Protein AF-A0A964FG94-F1 (afdb_monomer_lite)

Radius of gyration: 30.51 Å; chains: 1; bounding box: 70×41×98 Å

Secondary structure (DSSP, 8-state):
--HHHHHHHHHHHHHHSS----HHHHHHHHHHHHHHHHHHHHHHHHHHHHHHHHHHHHHHHHHHHHS--TTS-HHHHHHHHHHHHHHHHHHHHHHHHHHHHHHHHHS--HHHHHHHHHHHHHHHHHHHHHHHHHHHHHHHHHHHHHHHT--

Structure (mmCIF, N/CA/C/O backbone):
data_AF-A0A964FG94-F1
#
_entry.id   AF-A0A964FG94-F1
#
loop_
_atom_site.group_PDB
_atom_site.id
_atom_site.type_symbol
_atom_site.label_atom_id
_atom_site.l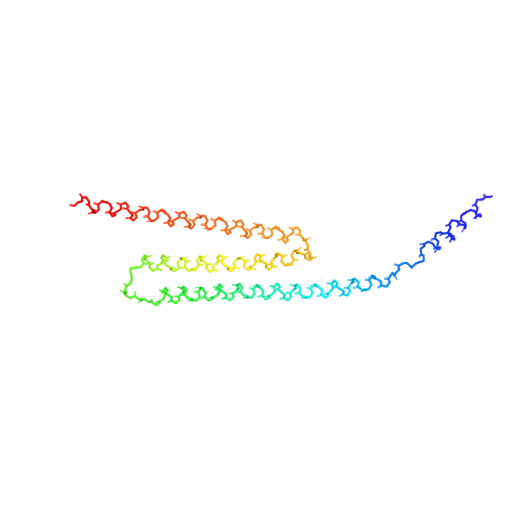abel_alt_id
_atom_site.label_comp_id
_atom_site.label_asym_id
_atom_site.label_entity_id
_atom_site.label_seq_id
_atom_site.pdbx_PDB_ins_code
_atom_site.Cartn_x
_atom_site.Cartn_y
_atom_site.Cartn_z
_atom_site.occupancy
_atom_site.B_iso_or_equiv
_atom_site.auth_seq_id
_atom_site.auth_comp_id
_atom_site.auth_asym_id
_atom_site.auth_atom_id
_atom_site.pdbx_PDB_model_num
ATOM 1 N N . MET A 1 1 ? 46.230 31.552 -51.434 1.00 54.12 1 MET A N 1
ATOM 2 C CA . MET A 1 1 ? 46.510 30.160 -51.015 1.00 54.12 1 MET A CA 1
ATOM 3 C C . MET A 1 1 ? 45.763 29.803 -49.715 1.00 54.12 1 MET A C 1
ATOM 5 O O . MET A 1 1 ? 46.375 29.336 -48.773 1.00 54.12 1 MET A O 1
ATOM 9 N N . SER A 1 2 ? 44.451 30.068 -49.622 1.00 55.19 2 SER A N 1
ATOM 10 C CA . SER A 1 2 ? 43.647 29.816 -48.398 1.00 55.19 2 SER A CA 1
ATOM 11 C C . SER A 1 2 ? 42.337 29.075 -48.721 1.00 55.19 2 SER A C 1
ATOM 13 O O . SER A 1 2 ? 41.906 28.191 -47.988 1.00 55.19 2 SER A O 1
ATOM 15 N N . TYR A 1 3 ? 41.775 29.315 -49.911 1.00 58.53 3 TYR A N 1
ATOM 16 C CA . TYR A 1 3 ? 40.533 28.682 -50.369 1.00 58.53 3 TYR A CA 1
ATOM 17 C C . TYR A 1 3 ? 40.638 27.165 -50.633 1.00 58.53 3 TYR A C 1
ATOM 19 O O . TYR A 1 3 ? 39.680 26.440 -50.386 1.00 58.53 3 TYR A O 1
ATOM 27 N N . LEU A 1 4 ? 41.808 26.662 -51.051 1.00 60.94 4 LEU A N 1
ATOM 28 C CA . LEU A 1 4 ? 42.037 25.227 -51.303 1.00 60.94 4 LEU A CA 1
ATOM 29 C C . LEU A 1 4 ? 42.010 24.376 -50.019 1.00 60.94 4 LEU A C 1
ATOM 31 O O . LEU A 1 4 ? 41.502 23.259 -50.033 1.00 60.94 4 LEU A O 1
ATOM 35 N N . LEU A 1 5 ? 42.498 24.912 -48.894 1.00 56.19 5 LEU A N 1
ATOM 36 C CA . LEU A 1 5 ? 42.506 24.202 -47.608 1.00 56.19 5 LEU A CA 1
ATOM 37 C C . LEU A 1 5 ? 41.119 24.177 -46.944 1.00 56.19 5 LEU A C 1
ATOM 39 O O . LEU A 1 5 ? 40.799 23.228 -46.231 1.00 56.19 5 LEU A O 1
ATOM 43 N N . SER A 1 6 ? 40.281 25.189 -47.202 1.00 59.00 6 SER A N 1
ATOM 44 C CA . SER A 1 6 ? 38.895 25.228 -46.716 1.00 59.00 6 SER A CA 1
ATOM 45 C C . SER A 1 6 ? 38.033 24.148 -47.380 1.00 59.00 6 SER A C 1
ATOM 47 O O . SER A 1 6 ? 37.322 23.417 -46.695 1.00 59.00 6 SER A O 1
ATOM 49 N N . GLY A 1 7 ? 38.177 23.962 -48.699 1.00 57.19 7 GLY A N 1
ATOM 50 C CA . GLY A 1 7 ? 37.465 22.912 -49.436 1.00 57.19 7 GLY A CA 1
ATOM 51 C C . GLY A 1 7 ? 37.806 21.498 -48.956 1.00 57.19 7 GLY A C 1
ATOM 52 O O . GLY A 1 7 ? 36.911 20.672 -48.820 1.00 57.19 7 GLY A O 1
ATOM 53 N N . ILE A 1 8 ? 39.074 21.236 -48.613 1.00 63.38 8 ILE A N 1
ATOM 54 C CA . ILE A 1 8 ? 39.508 19.941 -48.061 1.00 63.38 8 ILE A CA 1
ATOM 55 C C . ILE A 1 8 ? 38.929 19.715 -46.657 1.00 63.38 8 ILE A C 1
ATOM 57 O O . ILE A 1 8 ? 38.465 18.618 -46.368 1.00 63.38 8 ILE A O 1
ATOM 61 N N . LYS A 1 9 ? 38.882 20.739 -45.793 1.00 59.47 9 LYS A N 1
ATOM 62 C CA . LYS A 1 9 ? 38.230 20.624 -44.475 1.00 59.47 9 LYS A CA 1
ATOM 63 C C . LYS A 1 9 ? 36.734 20.341 -44.588 1.00 59.47 9 LYS A C 1
ATOM 65 O O . LYS A 1 9 ? 36.231 19.536 -43.818 1.00 59.47 9 LYS A O 1
ATOM 70 N N . ILE A 1 10 ? 36.048 20.963 -45.546 1.00 64.31 10 ILE A N 1
ATOM 71 C CA . ILE A 1 10 ? 34.615 20.740 -45.784 1.00 64.31 10 ILE A CA 1
ATOM 72 C C . ILE A 1 10 ? 34.379 19.352 -46.392 1.00 64.31 10 ILE A C 1
ATOM 74 O O . ILE A 1 10 ? 33.471 18.658 -45.956 1.00 64.31 10 ILE A O 1
ATOM 78 N N . ALA A 1 11 ? 35.222 18.898 -47.324 1.00 61.41 11 ALA A N 1
ATOM 79 C CA . ALA A 1 11 ? 35.135 17.552 -47.892 1.00 61.41 11 ALA A CA 1
ATOM 80 C C . ALA A 1 11 ? 35.429 16.455 -46.850 1.00 61.41 11 ALA A C 1
ATOM 82 O O . ALA A 1 11 ? 34.737 15.445 -46.823 1.00 61.41 11 ALA A O 1
ATOM 83 N N . ILE A 1 12 ? 36.396 16.672 -45.949 1.00 60.91 12 ILE A N 1
ATOM 84 C CA . ILE A 1 12 ? 36.694 15.750 -44.840 1.00 60.91 12 ILE A CA 1
ATOM 85 C C . ILE A 1 12 ? 35.573 15.779 -43.788 1.00 60.91 12 ILE A C 1
ATOM 87 O O . ILE A 1 12 ? 35.154 14.721 -43.321 1.00 60.91 12 ILE A O 1
ATOM 91 N N . ALA A 1 13 ? 35.043 16.961 -43.452 1.00 59.75 13 ALA A N 1
ATOM 92 C CA . ALA A 1 13 ? 33.921 17.103 -42.522 1.00 59.75 13 ALA A CA 1
ATOM 93 C C . ALA A 1 13 ? 32.628 16.480 -43.078 1.00 59.75 13 ALA A C 1
ATOM 95 O O . ALA A 1 13 ? 31.929 15.792 -42.346 1.00 59.75 13 ALA A O 1
ATOM 96 N N . THR A 1 14 ? 32.353 16.610 -44.382 1.00 56.72 14 THR A N 1
ATOM 97 C CA . THR A 1 14 ? 31.154 16.027 -45.009 1.00 56.72 14 THR A CA 1
ATOM 98 C C . THR A 1 14 ? 31.243 14.500 -45.134 1.00 56.72 14 THR A C 1
ATOM 100 O O . THR A 1 14 ? 30.237 13.815 -44.971 1.00 56.72 14 THR A O 1
ATOM 103 N N . SER A 1 15 ? 32.448 13.936 -45.301 1.00 52.69 15 SER A N 1
ATOM 104 C CA . SER A 1 15 ? 32.666 12.482 -45.205 1.00 52.69 15 SER A CA 1
ATOM 105 C C . SER A 1 15 ? 32.648 11.942 -43.767 1.00 52.69 15 SER A C 1
ATOM 107 O O . SER A 1 15 ? 32.497 10.738 -43.580 1.00 52.69 15 SER A O 1
ATOM 109 N N . ALA A 1 16 ? 32.781 12.809 -42.755 1.00 54.25 16 ALA A N 1
ATOM 110 C CA . ALA A 1 16 ? 32.661 12.442 -41.340 1.00 54.25 16 ALA A CA 1
ATOM 111 C C . ALA A 1 16 ? 31.218 12.575 -40.808 1.00 54.25 16 ALA A C 1
ATOM 113 O O . ALA A 1 16 ? 30.862 11.911 -39.840 1.00 54.25 16 ALA A O 1
ATOM 114 N N . GLU A 1 17 ? 30.376 13.374 -41.470 1.00 52.78 17 GLU A N 1
ATOM 115 C CA . GLU A 1 17 ? 28.948 13.574 -41.161 1.00 52.78 17 GLU A CA 1
ATOM 116 C C . GLU A 1 17 ? 28.005 12.748 -42.058 1.00 52.78 17 GLU A C 1
ATOM 118 O O . GLU A 1 17 ? 26.812 13.023 -42.177 1.00 52.78 17 GLU A O 1
ATOM 123 N N . THR A 1 18 ? 28.522 11.692 -42.687 1.00 46.88 18 THR A N 1
ATOM 124 C CA . THR A 1 18 ? 27.704 10.723 -43.421 1.00 46.88 18 THR A CA 1
ATOM 125 C C . THR A 1 18 ? 27.239 9.620 -42.464 1.00 46.88 18 THR A C 1
ATOM 127 O O . THR A 1 18 ? 27.939 8.641 -42.227 1.00 46.8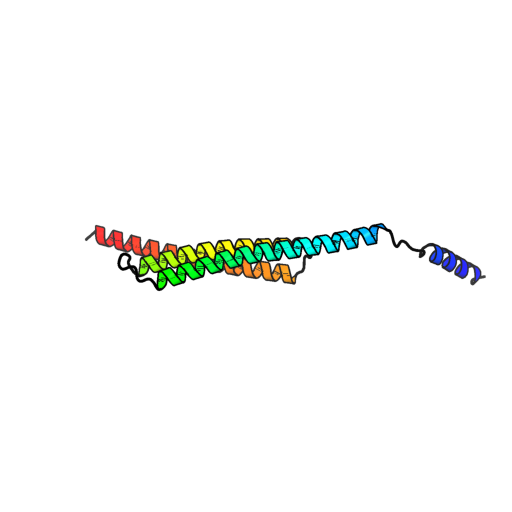8 18 THR A O 1
ATOM 130 N N . THR A 1 19 ? 26.035 9.792 -41.908 1.00 50.84 19 THR A N 1
ATOM 131 C CA . THR A 1 19 ? 25.119 8.702 -41.512 1.00 50.84 19 THR A CA 1
ATOM 132 C C . THR A 1 19 ? 25.711 7.550 -40.684 1.00 50.84 19 THR A C 1
ATOM 134 O O . THR A 1 19 ? 25.907 6.443 -41.181 1.00 50.84 19 THR A O 1
ATOM 137 N N . THR A 1 20 ? 25.834 7.738 -39.373 1.00 47.22 20 THR A N 1
ATOM 138 C CA . THR A 1 20 ? 25.690 6.634 -38.406 1.00 47.22 20 THR A CA 1
ATOM 139 C C . THR A 1 20 ? 24.270 6.608 -37.837 1.00 47.22 20 THR A C 1
ATOM 141 O O . THR A 1 20 ? 24.060 6.468 -36.634 1.00 47.22 20 THR A O 1
ATOM 144 N N . SER A 1 21 ? 23.253 6.673 -38.706 1.00 53.69 21 SER A N 1
ATOM 145 C CA . SER A 1 21 ? 21.936 6.098 -38.400 1.00 53.69 21 SER A CA 1
ATOM 146 C C . SER A 1 21 ? 22.102 4.577 -38.351 1.00 53.69 21 SER A C 1
ATOM 148 O O . SER A 1 21 ? 21.847 3.856 -39.315 1.00 53.69 21 SER A O 1
ATOM 150 N N . SER A 1 22 ? 22.668 4.109 -37.245 1.00 59.44 22 SER A N 1
ATOM 151 C CA . SER A 1 22 ? 22.996 2.710 -37.008 1.00 59.44 22 SER A CA 1
ATOM 152 C C . SER A 1 22 ? 21.681 1.923 -36.951 1.00 59.44 22 SER A C 1
ATOM 154 O O . SER A 1 22 ? 20.812 2.323 -36.177 1.00 59.44 22 SER A O 1
ATOM 156 N N . PRO A 1 23 ? 21.505 0.796 -37.670 1.00 62.62 23 PRO A N 1
ATOM 157 C CA . PRO A 1 23 ? 20.324 -0.073 -37.539 1.00 62.62 23 PRO A CA 1
ATOM 158 C C . PRO A 1 23 ? 20.005 -0.437 -36.077 1.00 62.62 23 PRO A C 1
ATOM 160 O O . PRO A 1 23 ? 18.851 -0.619 -35.704 1.00 62.62 23 PRO A O 1
ATOM 163 N N . LEU A 1 24 ? 21.041 -0.451 -35.232 1.00 63.16 24 LEU A N 1
ATOM 164 C CA . LEU A 1 24 ? 20.993 -0.628 -33.781 1.00 63.16 24 LEU A CA 1
ATOM 165 C C . LEU A 1 24 ? 20.116 0.408 -33.046 1.00 63.16 24 LEU A C 1
ATOM 167 O O . LEU A 1 24 ? 19.512 0.068 -32.037 1.00 63.16 24 LEU A O 1
ATOM 171 N N . MET A 1 25 ? 19.990 1.645 -33.546 1.00 66.00 25 MET A N 1
ATOM 172 C CA . MET A 1 25 ? 19.168 2.693 -32.920 1.00 66.00 25 MET A CA 1
ATOM 173 C C . MET A 1 25 ? 17.664 2.401 -33.056 1.00 66.00 25 MET A C 1
ATOM 175 O O . MET A 1 25 ? 16.905 2.663 -32.128 1.00 66.00 25 MET A O 1
ATOM 179 N N . GLY A 1 26 ? 17.247 1.787 -34.171 1.00 73.62 26 GLY A N 1
ATOM 180 C CA . GLY A 1 26 ? 15.871 1.320 -34.364 1.00 73.62 26 GLY A CA 1
ATOM 181 C C . GLY A 1 26 ? 15.528 0.127 -33.469 1.00 73.62 26 GLY A C 1
ATOM 182 O O . GLY A 1 26 ? 14.454 0.097 -32.880 1.00 73.62 26 GLY A O 1
ATOM 183 N N . PHE A 1 27 ? 16.457 -0.820 -33.295 1.00 78.81 27 PHE A N 1
ATOM 184 C CA . PHE A 1 27 ? 16.271 -1.942 -32.365 1.00 78.81 27 PHE A CA 1
ATOM 185 C C . PHE A 1 27 ? 16.170 -1.489 -30.903 1.00 78.81 27 PHE A C 1
ATOM 187 O O . PHE A 1 27 ? 15.350 -2.028 -30.164 1.00 78.81 27 PHE A O 1
ATOM 194 N N . ASN A 1 28 ? 16.955 -0.487 -30.496 1.00 81.12 28 ASN A N 1
ATOM 195 C CA . ASN A 1 28 ? 16.902 0.053 -29.137 1.00 81.12 28 ASN A CA 1
ATOM 196 C C . ASN A 1 28 ? 15.567 0.752 -28.842 1.00 81.12 28 ASN A C 1
ATOM 198 O O . ASN A 1 28 ? 14.988 0.485 -27.797 1.00 81.12 28 ASN A O 1
ATOM 202 N N . HIS A 1 29 ? 15.048 1.569 -29.766 1.00 81.44 29 HIS A N 1
ATOM 203 C CA . HIS A 1 29 ? 13.749 2.234 -29.586 1.00 81.44 29 HIS A CA 1
ATOM 204 C C . HIS A 1 29 ? 12.589 1.233 -29.486 1.00 81.44 29 HIS A C 1
ATOM 206 O O . HIS A 1 29 ? 11.748 1.355 -28.605 1.00 81.44 29 HIS A O 1
ATOM 212 N N . LEU A 1 30 ? 12.582 0.194 -30.330 1.00 84.88 30 LEU A N 1
ATOM 213 C CA . LEU A 1 30 ? 11.565 -0.862 -30.269 1.00 84.88 30 LEU A CA 1
ATOM 214 C C . LEU A 1 30 ? 11.624 -1.653 -28.953 1.00 84.88 30 LEU A C 1
ATOM 216 O O . LEU A 1 30 ? 10.588 -2.018 -28.401 1.00 84.88 30 LEU A O 1
ATOM 220 N N . ALA A 1 31 ? 12.832 -1.929 -28.452 1.00 87.00 31 ALA A N 1
ATOM 221 C CA . ALA A 1 31 ? 13.016 -2.594 -27.168 1.00 87.00 31 ALA A CA 1
ATOM 222 C C . ALA A 1 31 ? 12.592 -1.697 -25.992 1.00 87.00 31 ALA A C 1
ATOM 224 O O 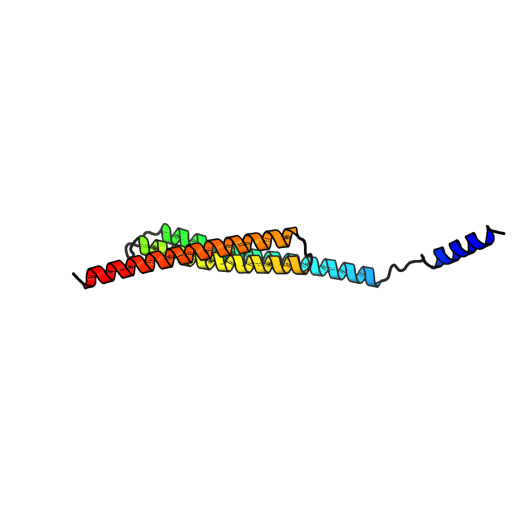. ALA A 1 31 ? 11.963 -2.188 -25.059 1.00 87.00 31 ALA A O 1
ATOM 225 N N . GLU A 1 32 ? 12.900 -0.399 -26.039 1.00 85.81 32 GLU A N 1
ATOM 226 C CA . GLU A 1 32 ? 12.501 0.587 -25.030 1.00 85.81 32 GLU A CA 1
ATOM 227 C C . GLU A 1 32 ? 10.977 0.746 -24.962 1.00 85.81 32 GLU A C 1
ATOM 229 O O . GLU A 1 32 ? 10.403 0.612 -23.882 1.00 85.81 32 GLU A O 1
ATOM 234 N N . ASP A 1 33 ? 10.312 0.923 -26.106 1.00 87.00 33 ASP A N 1
ATOM 235 C CA . ASP A 1 33 ? 8.852 1.046 -26.184 1.00 87.00 33 ASP A CA 1
ATOM 236 C C . ASP A 1 33 ? 8.154 -0.207 -25.626 1.00 87.00 33 ASP A C 1
ATOM 238 O O . ASP A 1 33 ? 7.223 -0.112 -24.823 1.00 87.00 33 ASP A O 1
ATOM 242 N N . PHE A 1 34 ? 8.655 -1.397 -25.977 1.00 89.56 34 PHE A N 1
ATOM 243 C CA . PHE A 1 34 ? 8.131 -2.665 -25.465 1.00 89.56 34 PHE A CA 1
ATOM 244 C C . PHE A 1 34 ? 8.332 -2.818 -23.948 1.00 89.56 34 PHE A C 1
ATOM 246 O O . PHE A 1 34 ? 7.440 -3.290 -23.238 1.00 89.56 34 PHE A O 1
ATOM 253 N N . LEU A 1 35 ? 9.488 -2.396 -23.426 1.00 90.44 35 LEU A N 1
ATOM 254 C CA . LEU A 1 35 ? 9.754 -2.397 -21.987 1.00 90.44 35 LEU A CA 1
ATOM 255 C C . LEU A 1 35 ? 8.828 -1.432 -21.241 1.00 90.44 35 LEU A C 1
ATOM 257 O O . LEU A 1 35 ? 8.294 -1.802 -20.194 1.00 90.44 35 LEU A O 1
ATOM 261 N N . LEU A 1 36 ? 8.605 -0.227 -21.773 1.00 87.81 36 LEU A N 1
ATOM 262 C CA . LEU A 1 36 ? 7.703 0.762 -21.180 1.00 87.81 36 LEU A CA 1
ATOM 263 C C . LEU A 1 36 ? 6.265 0.238 -21.092 1.00 87.81 36 LEU A C 1
ATOM 265 O O . LEU A 1 36 ? 5.608 0.422 -20.066 1.00 87.81 36 LEU A O 1
ATOM 269 N N . GLU A 1 37 ? 5.792 -0.465 -22.121 1.00 89.19 37 GLU A N 1
ATOM 270 C CA . GLU A 1 37 ? 4.452 -1.056 -22.135 1.00 89.19 37 GLU A CA 1
ATOM 271 C C . GLU A 1 37 ? 4.303 -2.180 -21.095 1.00 89.19 37 GLU A C 1
ATOM 273 O O . GLU A 1 37 ? 3.338 -2.197 -20.324 1.00 89.19 37 GLU A O 1
ATOM 278 N N . ILE A 1 38 ? 5.296 -3.072 -20.983 1.00 92.50 38 ILE A N 1
ATOM 279 C CA . ILE A 1 38 ? 5.318 -4.127 -19.955 1.00 92.50 38 ILE A CA 1
ATOM 280 C C . ILE A 1 38 ? 5.329 -3.528 -18.546 1.00 92.50 38 ILE A C 1
ATOM 282 O O . ILE A 1 38 ? 4.588 -3.979 -17.670 1.00 92.50 38 ILE A O 1
ATOM 286 N N . VAL A 1 39 ? 6.162 -2.515 -18.314 1.00 89.94 39 VAL A N 1
ATOM 287 C CA . VAL A 1 39 ? 6.288 -1.842 -17.014 1.00 89.94 39 VAL A CA 1
ATOM 288 C C . VAL A 1 39 ? 4.987 -1.147 -16.640 1.00 89.94 39 VAL A C 1
ATOM 290 O O . VAL A 1 39 ? 4.548 -1.258 -15.495 1.00 89.94 39 VAL A O 1
ATOM 293 N N . ALA A 1 40 ? 4.334 -0.484 -17.597 1.00 86.62 40 ALA A N 1
ATOM 294 C CA . ALA A 1 40 ? 3.036 0.142 -17.384 1.00 86.62 40 ALA A CA 1
ATOM 295 C C . ALA A 1 40 ? 1.969 -0.891 -16.993 1.00 86.62 40 ALA A C 1
ATOM 297 O O . ALA A 1 40 ? 1.247 -0.690 -16.013 1.00 86.62 40 ALA A O 1
ATOM 298 N N . LEU A 1 41 ? 1.906 -2.026 -17.697 1.00 94.31 41 LEU A N 1
ATOM 299 C CA . LEU A 1 41 ? 0.988 -3.118 -17.366 1.00 94.31 41 LEU A CA 1
ATOM 300 C C . LEU A 1 41 ? 1.264 -3.696 -15.974 1.00 94.31 41 LEU A C 1
ATOM 302 O O . LEU A 1 41 ? 0.334 -3.891 -15.189 1.00 94.31 41 LEU A O 1
ATOM 306 N N . LEU A 1 42 ? 2.535 -3.931 -15.643 1.00 94.56 42 LEU A N 1
ATOM 307 C CA . LEU A 1 42 ? 2.936 -4.470 -14.347 1.00 94.56 42 LEU A CA 1
ATOM 308 C C . LEU A 1 42 ? 2.594 -3.505 -13.205 1.00 94.56 42 LEU A C 1
ATOM 310 O O . LEU A 1 42 ? 2.028 -3.928 -12.197 1.00 94.56 42 LEU A O 1
ATOM 314 N N . LYS A 1 43 ? 2.871 -2.209 -13.380 1.00 91.06 43 LYS A N 1
ATOM 315 C CA . LYS A 1 43 ? 2.497 -1.158 -12.427 1.00 91.06 43 LYS A CA 1
ATOM 316 C C . LYS A 1 43 ? 0.993 -1.187 -12.151 1.00 91.06 43 LYS A C 1
ATOM 318 O O . LYS A 1 43 ? 0.591 -1.293 -10.996 1.00 91.06 43 LYS A O 1
ATOM 323 N N . ILE A 1 44 ? 0.173 -1.157 -13.203 1.00 90.50 44 ILE A N 1
ATOM 324 C CA . ILE A 1 44 ? -1.293 -1.158 -13.084 1.00 90.50 44 ILE A CA 1
ATOM 325 C C . ILE A 1 44 ? -1.787 -2.422 -12.374 1.00 90.50 44 ILE A C 1
ATOM 327 O O . ILE A 1 44 ? -2.674 -2.346 -11.521 1.00 90.50 44 ILE A O 1
ATOM 331 N N . ALA A 1 45 ? -1.217 -3.586 -12.692 1.00 97.38 45 ALA A N 1
ATOM 332 C CA . ALA A 1 45 ? -1.587 -4.842 -12.050 1.00 97.38 45 ALA A CA 1
ATOM 333 C C . ALA A 1 45 ? -1.301 -4.811 -10.539 1.00 97.38 45 ALA A C 1
ATOM 335 O O . ALA A 1 45 ? -2.169 -5.164 -9.738 1.00 97.38 45 ALA A O 1
ATOM 336 N N . ILE A 1 46 ? -0.117 -4.338 -10.142 1.00 95.62 46 ILE A N 1
ATOM 337 C CA . ILE A 1 46 ? 0.279 -4.239 -8.733 1.00 95.62 46 ILE A CA 1
ATOM 338 C C . ILE A 1 46 ? -0.594 -3.215 -7.986 1.00 95.62 46 ILE A C 1
ATOM 340 O O . ILE A 1 46 ? -1.096 -3.515 -6.900 1.00 95.62 46 ILE A O 1
ATOM 344 N N . GLU A 1 47 ? -0.837 -2.038 -8.571 1.00 93.81 47 GLU A N 1
ATOM 345 C CA . GLU A 1 47 ? -1.728 -1.017 -7.996 1.00 93.81 47 GLU A CA 1
ATOM 346 C C . GLU A 1 47 ? -3.152 -1.548 -7.811 1.00 93.81 47 GLU A C 1
ATOM 348 O O . GLU A 1 47 ? -3.781 -1.312 -6.779 1.00 93.81 47 GLU A O 1
ATOM 353 N N . SER A 1 48 ? -3.649 -2.322 -8.776 1.00 96.38 48 SER A N 1
ATOM 354 C CA . SER A 1 48 ? -4.979 -2.930 -8.702 1.00 96.38 48 SER A CA 1
ATOM 355 C C . SER A 1 48 ? -5.079 -3.920 -7.542 1.00 96.38 48 SER A C 1
ATOM 357 O O . SER A 1 48 ? -6.058 -3.893 -6.798 1.00 96.38 48 SER A O 1
ATOM 359 N N . ILE A 1 49 ? -4.057 -4.757 -7.335 1.00 97.94 49 ILE A N 1
ATOM 360 C CA . ILE A 1 49 ? -3.999 -5.685 -6.196 1.00 97.94 49 ILE A CA 1
ATOM 361 C C . ILE A 1 49 ? -4.028 -4.909 -4.875 1.00 97.94 49 ILE A C 1
ATOM 363 O O . ILE A 1 49 ? -4.818 -5.240 -3.988 1.00 97.94 49 ILE A O 1
ATOM 367 N N . ALA A 1 50 ? -3.225 -3.847 -4.761 1.00 94.88 50 ALA A N 1
ATOM 368 C CA . ALA A 1 50 ? -3.212 -2.986 -3.582 1.00 94.88 50 ALA A CA 1
ATOM 369 C C . ALA A 1 50 ? -4.598 -2.383 -3.295 1.00 94.88 50 ALA A C 1
ATOM 371 O O . ALA A 1 50 ? -5.088 -2.450 -2.167 1.00 94.88 50 ALA A O 1
ATOM 372 N N . LEU A 1 51 ? -5.258 -1.835 -4.322 1.00 95.56 51 LEU A N 1
ATOM 373 C CA . LEU A 1 51 ? -6.596 -1.258 -4.198 1.00 95.56 51 LEU A CA 1
ATOM 374 C C . LEU A 1 51 ? -7.638 -2.300 -3.784 1.00 95.56 51 LEU A C 1
ATOM 376 O O . LEU A 1 51 ? -8.491 -2.000 -2.951 1.00 95.56 51 LEU A O 1
ATOM 380 N N . VAL A 1 52 ? -7.575 -3.515 -4.332 1.00 98.31 52 VAL A N 1
ATOM 381 C CA . VAL A 1 52 ? -8.506 -4.599 -3.986 1.00 98.31 52 VAL A CA 1
ATOM 382 C C . VAL A 1 52 ? -8.340 -5.014 -2.525 1.00 98.31 52 VAL A C 1
ATOM 384 O O . VAL A 1 52 ? -9.336 -5.112 -1.809 1.00 98.31 52 VAL A O 1
ATOM 387 N N . ILE A 1 53 ? -7.104 -5.208 -2.056 1.00 97.06 53 ILE A N 1
ATOM 388 C CA . ILE A 1 53 ? -6.822 -5.551 -0.652 1.00 97.06 53 ILE A CA 1
ATOM 389 C C . ILE A 1 53 ? -7.377 -4.467 0.278 1.00 97.06 53 ILE A C 1
ATOM 391 O O . ILE A 1 53 ? -8.107 -4.774 1.226 1.00 97.06 53 ILE A O 1
ATOM 395 N N . LEU A 1 54 ? -7.081 -3.199 -0.021 1.00 95.50 54 LEU A N 1
ATOM 396 C CA . LEU A 1 54 ? -7.561 -2.066 0.759 1.00 95.50 54 LEU A CA 1
ATOM 397 C C . LEU A 1 54 ? -9.092 -1.984 0.771 1.00 95.50 54 LEU A C 1
ATOM 399 O O . LEU A 1 54 ? -9.699 -1.832 1.832 1.00 95.50 54 LEU A O 1
ATOM 403 N N . ALA A 1 55 ? -9.728 -2.118 -0.393 1.00 97.00 55 ALA A N 1
ATOM 404 C CA . ALA A 1 55 ? -11.177 -2.057 -0.525 1.00 97.00 55 ALA A CA 1
ATOM 405 C C . ALA A 1 55 ? -11.865 -3.159 0.292 1.00 97.00 55 ALA A C 1
ATOM 407 O O . ALA A 1 55 ? -12.798 -2.875 1.045 1.00 97.00 55 ALA A O 1
ATOM 408 N N . LEU A 1 56 ? -11.381 -4.402 0.206 1.00 97.75 56 LEU A N 1
ATOM 409 C CA . LEU A 1 56 ? -11.930 -5.526 0.967 1.00 97.75 56 LEU A CA 1
ATOM 410 C C . LEU A 1 56 ? -11.793 -5.315 2.479 1.00 97.75 56 LEU A C 1
ATOM 412 O O . LEU A 1 56 ? -12.739 -5.580 3.223 1.00 97.75 56 L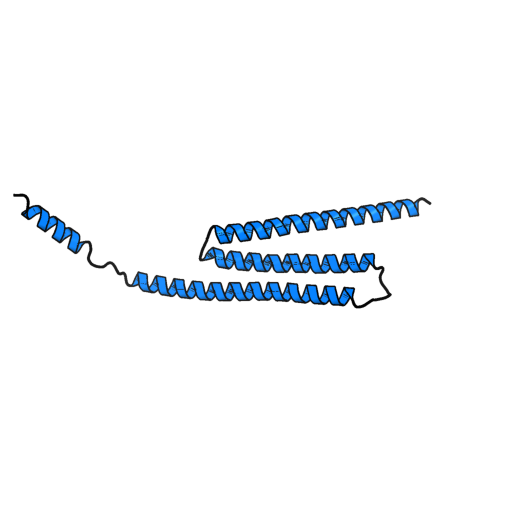EU A O 1
ATOM 416 N N . ALA A 1 57 ? -10.654 -4.793 2.936 1.00 95.75 57 ALA A N 1
ATOM 417 C CA . ALA A 1 57 ? -10.440 -4.496 4.347 1.00 95.75 57 ALA A CA 1
ATOM 418 C C . ALA A 1 57 ? -11.375 -3.395 4.862 1.00 95.75 57 ALA A C 1
ATOM 420 O O . ALA A 1 57 ? -11.955 -3.539 5.939 1.00 95.75 57 ALA A O 1
ATOM 421 N N . ILE A 1 58 ? -11.582 -2.331 4.079 1.00 95.56 58 ILE A N 1
ATOM 422 C CA . ILE A 1 58 ? -12.527 -1.258 4.416 1.00 95.56 58 ILE A CA 1
ATOM 423 C C . ILE A 1 58 ? -13.954 -1.806 4.485 1.00 95.56 58 ILE A C 1
ATOM 425 O O . ILE A 1 58 ? -14.666 -1.536 5.452 1.00 95.56 58 ILE A O 1
ATOM 429 N N . ILE A 1 59 ? -14.371 -2.608 3.500 1.00 96.56 59 ILE A N 1
ATOM 430 C CA . ILE A 1 59 ? -15.703 -3.226 3.487 1.00 96.56 59 ILE A CA 1
ATOM 431 C C . ILE A 1 59 ? -15.893 -4.088 4.737 1.00 96.56 59 ILE A C 1
ATOM 433 O O . ILE A 1 59 ? -16.885 -3.915 5.445 1.00 96.56 59 ILE A O 1
ATOM 437 N N . LYS A 1 60 ? -14.929 -4.961 5.056 1.00 94.12 60 LYS A N 1
ATOM 438 C CA . LYS A 1 60 ? -14.971 -5.800 6.261 1.00 94.12 60 LYS A CA 1
ATOM 439 C C . LYS A 1 60 ? -15.054 -4.948 7.532 1.00 94.12 60 LYS A C 1
ATOM 441 O O . LYS A 1 60 ? -15.906 -5.206 8.374 1.00 94.12 60 LYS A O 1
ATOM 446 N N . ALA A 1 61 ? -14.234 -3.903 7.651 1.00 91.69 61 ALA A N 1
ATOM 447 C CA . ALA A 1 61 ? -14.230 -3.000 8.802 1.00 91.69 61 ALA A CA 1
ATOM 448 C C . ALA A 1 61 ? -15.586 -2.302 9.009 1.00 91.69 61 ALA A C 1
ATOM 450 O O . ALA A 1 61 ? -16.084 -2.216 10.134 1.00 91.69 61 ALA A O 1
ATOM 451 N N . VAL A 1 62 ? -16.210 -1.834 7.925 1.00 92.38 62 VAL A N 1
ATOM 452 C CA . VAL A 1 62 ? -17.535 -1.200 7.958 1.00 92.38 62 VAL A CA 1
ATOM 453 C C . VAL A 1 62 ? -18.616 -2.211 8.333 1.00 92.38 62 VAL A C 1
ATOM 455 O O . VAL A 1 62 ? -19.450 -1.920 9.192 1.00 92.38 62 VAL A O 1
ATOM 458 N N . GLN A 1 63 ? -18.592 -3.405 7.736 1.00 91.94 63 GLN A N 1
ATOM 459 C CA . GLN A 1 63 ? -19.527 -4.481 8.066 1.00 91.94 63 GLN A CA 1
ATOM 460 C C . GLN A 1 63 ? -19.426 -4.863 9.543 1.00 91.94 63 GLN A C 1
ATOM 462 O O . GLN A 1 63 ? -20.447 -4.918 10.226 1.00 91.94 63 GLN A O 1
ATOM 467 N N . GLU A 1 64 ? -18.208 -5.046 10.052 1.00 88.31 64 GLU A N 1
ATOM 468 C CA . GLU A 1 64 ? -17.944 -5.327 11.459 1.00 88.31 64 GLU A CA 1
ATOM 469 C C . GLU A 1 64 ? -18.527 -4.208 12.332 1.00 88.31 64 GLU A C 1
ATOM 471 O O . GLU A 1 64 ? -19.254 -4.488 13.278 1.00 88.31 64 GLU A O 1
ATOM 476 N N . LEU A 1 65 ? -18.307 -2.931 12.004 1.00 86.31 65 LEU A N 1
ATOM 477 C CA . LEU A 1 65 ? -18.803 -1.805 12.801 1.00 86.31 65 LEU A CA 1
ATOM 478 C C . LEU A 1 65 ? -20.341 -1.704 12.824 1.00 86.31 65 LEU A C 1
ATOM 480 O O . LEU A 1 65 ? -20.915 -1.426 13.881 1.00 86.31 65 LEU A O 1
ATOM 484 N N . ILE A 1 66 ? -21.001 -1.957 11.689 1.00 87.19 66 ILE A N 1
ATOM 485 C CA . ILE A 1 66 ? -22.463 -1.871 11.539 1.00 87.19 66 ILE A CA 1
ATOM 486 C C . ILE A 1 66 ? -23.164 -3.081 12.168 1.00 87.19 66 ILE A C 1
ATOM 488 O O . ILE A 1 66 ? -24.165 -2.917 12.874 1.00 87.19 66 ILE A O 1
ATOM 492 N N . TRP A 1 67 ? -22.653 -4.300 11.962 1.00 83.12 67 TRP A N 1
ATOM 493 C CA . TRP A 1 67 ? -23.248 -5.498 12.552 1.00 83.12 67 TRP A CA 1
ATOM 494 C C . TRP A 1 67 ? -22.956 -5.551 14.047 1.00 83.12 67 TRP A C 1
ATOM 496 O O . TRP A 1 67 ? -21.899 -5.980 14.509 1.00 83.12 67 TRP A O 1
ATOM 506 N N . ARG A 1 68 ? -23.926 -5.104 14.846 1.00 65.12 68 ARG A N 1
ATOM 507 C CA . ARG A 1 68 ? -23.862 -5.091 16.310 1.00 65.12 68 ARG A CA 1
ATOM 508 C C . ARG A 1 68 ? -23.881 -6.515 16.880 1.00 65.12 68 ARG A C 1
ATOM 510 O O . ARG A 1 68 ? -24.916 -7.015 17.309 1.00 65.12 68 ARG A O 1
ATOM 517 N N . ASN A 1 69 ? -22.717 -7.155 16.929 1.00 64.19 69 ASN A N 1
ATOM 518 C CA . ASN A 1 69 ? -22.535 -8.413 17.641 1.00 64.19 69 ASN A CA 1
ATOM 519 C C . ASN A 1 69 ? -22.579 -8.152 19.158 1.00 64.19 69 ASN A C 1
ATOM 521 O O . ASN A 1 69 ? -21.687 -7.509 19.704 1.00 64.19 69 ASN A O 1
ATOM 525 N N . ARG A 1 70 ? -23.626 -8.623 19.849 1.00 64.19 70 ARG A N 1
ATOM 526 C CA . ARG A 1 70 ? -23.845 -8.403 21.298 1.00 64.19 70 ARG A CA 1
ATOM 527 C C . ARG A 1 70 ? -22.858 -9.149 22.217 1.00 64.19 70 ARG A C 1
ATOM 529 O O . ARG A 1 70 ? -23.010 -9.072 23.429 1.00 64.19 70 ARG A O 1
ATOM 536 N N . ARG A 1 71 ? -21.897 -9.893 21.658 1.00 65.12 71 ARG A N 1
ATOM 537 C CA . ARG A 1 71 ? -20.994 -10.783 22.408 1.00 65.12 71 ARG A CA 1
ATOM 538 C C . ARG A 1 71 ? -19.645 -10.164 22.798 1.00 65.12 71 ARG A C 1
ATOM 540 O O . ARG A 1 71 ? -18.993 -10.737 23.658 1.00 65.12 71 ARG A O 1
ATOM 547 N N . MET A 1 72 ? -19.228 -9.049 22.192 1.00 63.19 72 MET A N 1
ATOM 548 C CA . MET A 1 72 ? -17.949 -8.385 22.497 1.00 63.19 72 MET A CA 1
ATOM 549 C C . MET A 1 72 ? -18.168 -6.967 23.011 1.00 63.19 72 MET A C 1
ATOM 551 O O . MET A 1 72 ? -19.062 -6.259 22.533 1.00 63.19 72 MET A O 1
ATOM 555 N N . ASP A 1 73 ? -17.305 -6.546 23.934 1.00 80.94 73 ASP A N 1
ATOM 556 C CA . ASP A 1 73 ? -17.251 -5.162 24.384 1.00 80.94 73 ASP A CA 1
ATOM 557 C C . ASP A 1 73 ? -16.875 -4.229 23.228 1.00 80.94 73 ASP A C 1
ATOM 559 O O . ASP A 1 73 ? -16.071 -4.549 22.345 1.00 80.94 73 ASP A O 1
ATOM 563 N N . ARG A 1 74 ? -17.482 -3.037 23.226 1.00 78.12 74 ARG A N 1
ATOM 564 C CA . ARG A 1 74 ? -17.328 -2.044 22.152 1.00 78.12 74 ARG A CA 1
ATOM 565 C C . ARG A 1 74 ? -15.862 -1.664 21.929 1.00 78.12 74 ARG A C 1
ATOM 567 O O . ARG A 1 74 ? -15.461 -1.463 20.787 1.00 78.12 74 ARG A O 1
ATOM 574 N N . GLU A 1 75 ? -15.081 -1.575 23.002 1.00 78.94 75 GLU A N 1
ATOM 575 C CA . GLU A 1 75 ? -13.657 -1.233 22.940 1.00 78.94 75 GLU A CA 1
ATOM 576 C C . GLU A 1 75 ? -12.822 -2.320 22.259 1.00 78.94 75 GLU A C 1
ATOM 578 O O . GLU A 1 75 ? -11.992 -2.007 21.408 1.00 78.94 75 GLU A O 1
ATOM 583 N N . GLU A 1 76 ? -13.061 -3.594 22.578 1.00 79.69 76 GLU A N 1
ATOM 584 C CA . GLU A 1 76 ? -12.309 -4.714 21.998 1.00 79.69 76 GLU A CA 1
ATOM 585 C C . GLU A 1 76 ? -12.573 -4.848 20.501 1.00 79.69 76 GLU A C 1
ATOM 587 O O . GLU A 1 76 ? -11.648 -5.016 19.709 1.00 79.69 76 GLU A O 1
ATOM 592 N N . LYS A 1 77 ? -13.831 -4.669 20.098 1.00 83.50 77 LYS A N 1
ATOM 593 C CA . LYS A 1 77 ? -14.219 -4.694 18.691 1.00 83.50 77 LYS A CA 1
ATOM 594 C C . LYS A 1 77 ? -13.571 -3.565 17.886 1.00 83.50 77 LYS A C 1
ATOM 596 O O . LYS A 1 77 ? -13.078 -3.795 16.785 1.00 83.50 77 LYS A O 1
ATOM 601 N N . LEU A 1 78 ? -13.548 -2.346 18.429 1.00 84.00 78 LEU A N 1
ATOM 602 C CA . LEU A 1 78 ? -12.888 -1.211 17.778 1.00 84.00 78 LEU A CA 1
ATOM 603 C C . LEU A 1 78 ? -11.374 -1.419 17.674 1.00 84.00 78 LEU A C 1
ATOM 605 O O . LEU A 1 78 ? -10.792 -1.094 16.641 1.00 84.00 78 LEU A O 1
ATOM 609 N N . ALA A 1 79 ? -10.745 -1.980 18.710 1.00 83.50 79 ALA A N 1
ATOM 610 C CA . ALA A 1 79 ? -9.327 -2.319 18.678 1.00 83.50 79 ALA A CA 1
ATOM 611 C C . ALA A 1 79 ? -9.016 -3.356 17.585 1.00 83.50 79 ALA A C 1
ATOM 613 O O . ALA A 1 79 ? -8.054 -3.183 16.840 1.00 83.50 79 ALA A O 1
ATOM 614 N N . GLN A 1 80 ? -9.858 -4.382 17.435 1.00 84.50 80 GLN A N 1
ATOM 615 C CA . GLN A 1 80 ? -9.678 -5.416 16.416 1.00 84.50 80 GLN A CA 1
ATOM 616 C C . GLN A 1 80 ? -9.883 -4.882 14.991 1.00 84.50 80 GLN A C 1
ATOM 618 O O . GLN A 1 80 ? -9.055 -5.136 14.123 1.00 84.50 80 GLN A O 1
ATOM 623 N N . VAL A 1 81 ? -10.916 -4.063 14.760 1.00 88.94 81 VAL A N 1
ATOM 624 C CA . VAL A 1 81 ? -11.131 -3.399 13.460 1.00 88.94 81 VAL A CA 1
ATOM 625 C C . VAL A 1 81 ? -9.951 -2.498 13.093 1.00 88.94 81 VAL A C 1
ATOM 627 O O . VAL A 1 81 ? -9.501 -2.510 11.949 1.00 88.94 81 VAL A O 1
ATOM 630 N N . ARG A 1 82 ? -9.427 -1.726 14.056 1.00 88.06 82 ARG A N 1
ATOM 631 C CA . ARG A 1 82 ? -8.244 -0.876 13.846 1.00 88.06 82 ARG A CA 1
ATOM 632 C C . ARG A 1 82 ? -7.008 -1.698 13.488 1.00 88.06 82 ARG A C 1
ATOM 634 O O . ARG A 1 82 ? -6.265 -1.287 12.602 1.00 88.06 82 ARG A O 1
ATOM 641 N N . LEU A 1 83 ? -6.798 -2.835 14.151 1.00 86.25 83 LEU A N 1
ATOM 642 C CA . LEU A 1 83 ? -5.671 -3.725 13.877 1.00 86.25 83 LEU A CA 1
ATOM 643 C C . LEU A 1 83 ? -5.759 -4.324 12.466 1.00 86.25 83 LEU A C 1
ATOM 645 O O . LEU A 1 83 ? -4.813 -4.190 11.694 1.00 86.25 83 LEU A O 1
ATOM 649 N N . ASP A 1 84 ? -6.901 -4.919 12.114 1.00 88.69 84 ASP A N 1
ATOM 650 C CA . ASP A 1 84 ? -7.130 -5.527 10.797 1.00 88.69 84 ASP A CA 1
ATOM 651 C C . ASP A 1 84 ? -6.964 -4.500 9.667 1.00 88.69 84 ASP A C 1
ATOM 653 O O . ASP A 1 84 ? -6.289 -4.757 8.667 1.00 88.69 84 ASP A O 1
ATOM 657 N N . LEU A 1 85 ? -7.545 -3.308 9.842 1.00 89.94 85 LEU A N 1
ATOM 658 C CA . LEU A 1 85 ? -7.421 -2.219 8.878 1.00 89.94 85 LEU A CA 1
ATOM 659 C C . LEU A 1 85 ? -5.973 -1.721 8.776 1.00 89.94 85 LEU A C 1
ATOM 661 O O . LEU A 1 85 ? -5.493 -1.479 7.672 1.00 89.94 85 LEU A O 1
ATOM 665 N N . GLY A 1 86 ? -5.266 -1.599 9.903 1.00 87.75 86 GLY A N 1
ATOM 666 C CA . GLY A 1 86 ? -3.858 -1.204 9.940 1.00 87.75 86 GLY A CA 1
ATOM 667 C C . GLY A 1 86 ? -2.953 -2.175 9.179 1.00 87.75 86 GLY A C 1
ATOM 668 O O . GLY A 1 86 ? -2.115 -1.739 8.392 1.00 87.75 86 GLY A O 1
ATOM 669 N N . ILE A 1 87 ? -3.168 -3.485 9.341 1.00 89.31 87 ILE A N 1
ATOM 670 C CA . ILE A 1 87 ? -2.429 -4.526 8.610 1.00 89.31 87 ILE A CA 1
ATOM 671 C C . ILE A 1 87 ? -2.706 -4.434 7.105 1.00 89.31 87 ILE A C 1
ATOM 673 O O . ILE A 1 87 ? -1.773 -4.433 6.303 1.00 89.31 87 ILE A O 1
ATOM 677 N N . ALA A 1 88 ? -3.975 -4.319 6.705 1.00 92.88 88 ALA A N 1
ATOM 678 C CA . ALA A 1 88 ? -4.335 -4.226 5.292 1.00 92.88 88 ALA A CA 1
ATOM 679 C C . ALA A 1 88 ? -3.807 -2.945 4.628 1.00 92.88 88 ALA A C 1
ATOM 681 O O . ALA A 1 88 ? -3.370 -2.983 3.476 1.00 92.88 88 ALA A O 1
ATOM 682 N N . LEU A 1 89 ? -3.810 -1.822 5.353 1.00 90.31 89 LEU A N 1
ATOM 683 C CA . LEU A 1 89 ? -3.202 -0.570 4.905 1.00 90.31 89 LEU A CA 1
ATOM 684 C C . LEU A 1 89 ? -1.696 -0.732 4.700 1.00 90.31 89 LEU A C 1
ATOM 686 O O . LEU A 1 89 ? -1.193 -0.361 3.642 1.00 90.31 89 LEU A O 1
ATOM 690 N N . ALA A 1 90 ? -0.987 -1.314 5.671 1.00 87.31 90 ALA A N 1
ATOM 691 C CA . ALA A 1 90 ? 0.448 -1.559 5.556 1.00 87.31 90 ALA A CA 1
ATOM 692 C C . ALA A 1 90 ? 0.770 -2.411 4.318 1.00 87.31 90 ALA A C 1
ATOM 694 O O . ALA A 1 90 ? 1.596 -2.002 3.502 1.00 87.31 90 ALA A O 1
ATOM 695 N N . LEU A 1 91 ? 0.045 -3.518 4.127 1.00 94.00 91 LEU A N 1
ATOM 696 C CA . LEU A 1 91 ? 0.215 -4.418 2.986 1.00 94.00 91 LEU A CA 1
ATOM 697 C C . LEU A 1 91 ? -0.073 -3.724 1.646 1.00 94.00 91 LEU A C 1
ATOM 699 O O . LEU A 1 91 ? 0.726 -3.802 0.718 1.00 94.00 91 LEU A O 1
ATOM 703 N N . SER A 1 92 ? -1.188 -2.998 1.543 1.00 92.31 92 SER A N 1
ATOM 704 C CA . SER A 1 92 ? -1.554 -2.278 0.312 1.00 92.31 92 SER A CA 1
ATOM 705 C C . SER A 1 92 ? -0.488 -1.248 -0.060 1.00 92.31 92 SER A C 1
ATOM 707 O O . SER A 1 92 ? -0.119 -1.106 -1.222 1.00 92.31 92 SER A O 1
ATOM 709 N N . LEU A 1 93 ? 0.064 -0.559 0.937 1.00 90.06 93 LEU A N 1
ATOM 710 C CA . LEU A 1 93 ? 1.135 0.396 0.716 1.00 90.06 93 LEU A CA 1
ATOM 711 C C . LEU A 1 93 ? 2.445 -0.296 0.284 1.00 90.06 93 LEU A C 1
ATOM 713 O O . LEU A 1 93 ? 3.199 0.284 -0.496 1.00 90.06 93 LEU A O 1
ATOM 717 N N . GLU A 1 94 ? 2.764 -1.504 0.758 1.00 91.25 94 GLU A N 1
ATOM 718 C CA . GLU A 1 94 ? 3.919 -2.282 0.264 1.00 91.25 94 GLU A CA 1
ATOM 719 C C . GLU A 1 94 ? 3.795 -2.607 -1.225 1.00 91.25 94 GLU A C 1
ATOM 721 O O . GLU A 1 94 ? 4.756 -2.414 -1.968 1.00 91.25 94 GLU A O 1
ATOM 726 N N . PHE A 1 95 ? 2.602 -2.992 -1.683 1.00 92.75 95 PHE A N 1
ATOM 727 C CA . PHE A 1 95 ? 2.343 -3.184 -3.110 1.00 92.75 95 PHE A CA 1
ATOM 728 C C . PHE A 1 95 ? 2.458 -1.875 -3.902 1.00 92.75 95 PHE A C 1
ATOM 730 O O . PHE A 1 95 ? 3.105 -1.860 -4.943 1.00 92.75 95 PHE A O 1
ATOM 737 N N . LEU A 1 96 ? 1.913 -0.759 -3.405 1.00 88.50 96 LEU A N 1
ATOM 738 C CA . LEU A 1 96 ? 2.058 0.542 -4.077 1.00 88.50 96 LEU A CA 1
ATOM 739 C C . LEU A 1 96 ? 3.532 0.963 -4.204 1.00 88.50 96 LEU A C 1
ATOM 741 O O . LEU A 1 96 ? 3.971 1.359 -5.278 1.00 88.50 96 LEU A O 1
ATOM 745 N N . LEU A 1 97 ? 4.319 0.776 -3.140 1.00 88.62 97 LEU A N 1
ATOM 746 C CA . LEU A 1 97 ? 5.770 0.993 -3.156 1.00 88.62 97 LEU A CA 1
ATOM 747 C C . LEU A 1 97 ? 6.459 0.108 -4.209 1.00 88.62 97 LEU A C 1
ATOM 749 O O . LEU A 1 97 ? 7.339 0.584 -4.919 1.00 88.62 97 LEU A O 1
ATOM 753 N N . ALA A 1 98 ? 6.056 -1.158 -4.342 1.00 89.56 98 ALA A N 1
ATOM 754 C CA . ALA A 1 98 ? 6.585 -2.043 -5.376 1.00 89.56 98 ALA A CA 1
ATOM 755 C C . ALA A 1 98 ? 6.229 -1.562 -6.796 1.00 89.56 98 ALA A C 1
ATOM 757 O O . ALA A 1 98 ? 7.092 -1.580 -7.672 1.00 89.56 98 ALA A O 1
ATOM 758 N N . ALA A 1 99 ? 4.999 -1.085 -7.021 1.00 88.25 99 ALA A N 1
ATOM 759 C CA . ALA A 1 99 ? 4.577 -0.518 -8.305 1.00 88.25 99 ALA A CA 1
ATOM 760 C C . ALA A 1 99 ? 5.398 0.730 -8.680 1.00 88.25 99 ALA A C 1
ATOM 762 O O . ALA A 1 99 ? 5.812 0.889 -9.830 1.00 88.25 99 ALA A O 1
ATOM 763 N N . ASP A 1 100 ? 5.694 1.580 -7.698 1.00 85.56 100 ASP A N 1
ATOM 764 C CA . ASP A 1 100 ? 6.525 2.771 -7.877 1.00 85.56 100 ASP A CA 1
ATOM 765 C C . ASP A 1 100 ? 8.005 2.421 -8.129 1.00 85.56 100 ASP A C 1
ATOM 767 O O . ASP A 1 100 ? 8.659 3.056 -8.960 1.00 85.56 100 ASP A O 1
ATOM 771 N N . ILE A 1 101 ? 8.544 1.380 -7.480 1.00 86.50 101 ILE A N 1
ATOM 772 C CA . ILE A 1 101 ? 9.893 0.854 -7.773 1.00 86.50 101 ILE A CA 1
ATOM 773 C C . ILE A 1 101 ? 9.964 0.342 -9.218 1.00 86.50 101 ILE A C 1
ATOM 775 O O . ILE A 1 101 ? 10.904 0.663 -9.941 1.00 86.50 101 ILE A O 1
ATOM 779 N N . VAL A 1 102 ? 8.950 -0.406 -9.662 1.00 88.62 102 VAL A N 1
ATOM 780 C CA . VAL A 1 102 ? 8.847 -0.898 -11.046 1.00 88.62 102 VAL A CA 1
ATOM 781 C C . VAL A 1 102 ? 8.846 0.261 -12.049 1.00 88.62 102 VAL A C 1
ATOM 783 O O . VAL A 1 102 ? 9.572 0.209 -13.039 1.00 88.62 102 VAL A O 1
ATOM 786 N N . ALA A 1 103 ? 8.096 1.332 -11.779 1.00 81.56 103 ALA A N 1
ATOM 787 C CA . ALA A 1 103 ? 8.045 2.507 -12.651 1.00 81.56 103 ALA A CA 1
ATOM 788 C C . ALA A 1 103 ? 9.375 3.283 -12.688 1.00 81.56 103 ALA A C 1
ATOM 790 O O . ALA A 1 103 ? 9.849 3.690 -13.751 1.00 81.56 103 ALA A O 1
ATOM 791 N N . THR A 1 104 ? 9.998 3.475 -11.523 1.00 83.88 104 THR A N 1
ATOM 792 C CA . THR A 1 104 ? 11.258 4.227 -11.393 1.00 83.88 104 THR A CA 1
ATOM 793 C C . THR A 1 104 ? 12.469 3.474 -11.938 1.00 83.88 104 THR A C 1
ATOM 795 O O . THR A 1 104 ? 13.440 4.119 -12.326 1.00 83.88 104 THR A O 1
ATOM 798 N N . ALA A 1 105 ? 12.413 2.141 -12.029 1.00 84.50 105 ALA A N 1
ATOM 799 C CA . ALA A 1 105 ? 13.477 1.329 -12.617 1.00 84.50 105 ALA A CA 1
ATOM 800 C C . ALA A 1 105 ? 13.707 1.620 -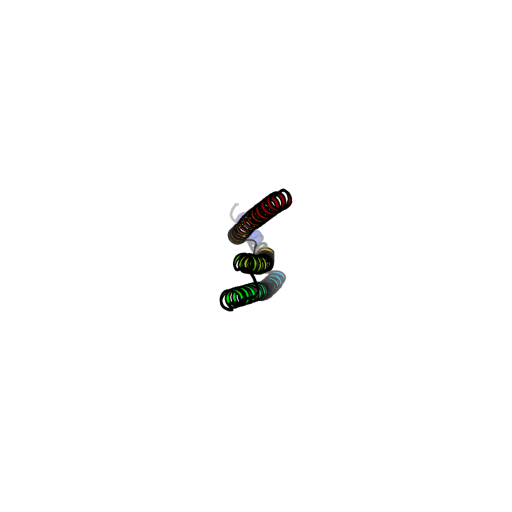14.112 1.00 84.50 105 ALA A C 1
ATOM 802 O O . ALA A 1 105 ? 14.829 1.458 -14.588 1.00 84.50 105 ALA A O 1
ATOM 803 N N . VAL A 1 106 ? 12.670 2.052 -14.841 1.00 81.06 106 VAL A N 1
ATOM 804 C CA . VAL A 1 106 ? 12.756 2.326 -16.289 1.00 81.06 106 VAL A CA 1
ATOM 805 C C . VAL A 1 106 ? 12.804 3.819 -16.604 1.00 81.06 106 VAL A C 1
ATOM 807 O O . VAL A 1 106 ? 13.511 4.220 -17.522 1.00 81.06 106 VAL A O 1
ATOM 810 N N . ALA A 1 107 ? 12.139 4.662 -15.811 1.00 70.06 107 ALA A N 1
ATOM 811 C CA . ALA A 1 107 ? 12.212 6.116 -15.953 1.00 70.06 107 ALA A CA 1
ATOM 812 C C . ALA A 1 107 ? 12.453 6.786 -14.587 1.00 70.06 107 ALA A C 1
ATOM 814 O O . ALA A 1 107 ? 11.511 7.290 -13.960 1.00 70.06 107 ALA A O 1
ATOM 815 N N . PRO A 1 108 ? 13.703 6.799 -14.085 1.00 70.06 108 PRO A N 1
ATOM 816 C CA . PRO A 1 108 ? 14.018 7.440 -12.817 1.00 70.06 108 PRO A CA 1
ATOM 817 C C . PRO A 1 108 ? 13.812 8.955 -12.940 1.00 70.06 108 PRO A C 1
ATOM 819 O O . PRO A 1 108 ? 14.590 9.658 -13.582 1.00 70.06 108 PRO A O 1
ATOM 822 N N . SER A 1 109 ? 12.753 9.473 -12.314 1.00 74.94 109 SER A N 1
ATOM 823 C CA . SER A 1 109 ? 12.499 10.912 -12.200 1.00 74.94 109 SER A CA 1
ATOM 824 C C . SER A 1 109 ? 12.549 11.358 -10.740 1.00 74.94 109 SER A C 1
ATOM 826 O O . SER A 1 109 ? 12.111 10.644 -9.834 1.00 74.94 109 SER A O 1
ATOM 828 N N . TRP A 1 110 ? 13.063 12.566 -10.504 1.00 75.44 110 TRP A N 1
ATOM 829 C CA . TRP A 1 110 ? 13.126 13.161 -9.164 1.00 75.44 110 TRP A CA 1
ATOM 830 C C . TRP A 1 110 ? 11.740 13.329 -8.521 1.00 75.44 110 TRP A C 1
ATOM 832 O O . TRP A 1 110 ? 11.606 13.165 -7.311 1.00 75.44 110 TRP A O 1
ATOM 842 N N . ASP A 1 111 ? 10.704 13.594 -9.323 1.00 73.62 111 ASP A N 1
ATOM 843 C CA . ASP A 1 111 ? 9.317 13.707 -8.854 1.00 73.62 111 ASP A CA 1
ATOM 844 C C . ASP A 1 111 ? 8.760 12.357 -8.367 1.00 73.62 111 ASP A C 1
ATOM 846 O O . ASP A 1 111 ? 8.165 12.277 -7.290 1.00 73.62 111 ASP A O 1
ATOM 850 N N . ALA A 1 112 ? 9.017 11.272 -9.108 1.00 67.81 112 ALA A N 1
ATOM 851 C CA . ALA A 1 112 ? 8.610 9.926 -8.702 1.00 67.81 112 ALA A CA 1
ATOM 852 C C . ALA A 1 112 ? 9.308 9.485 -7.404 1.00 67.81 112 ALA A C 1
ATOM 854 O O . ALA A 1 112 ? 8.657 8.981 -6.489 1.00 67.81 112 ALA A O 1
ATOM 855 N N . LEU A 1 113 ? 10.612 9.755 -7.278 1.00 73.31 113 LEU A N 1
ATOM 856 C CA . LEU A 1 113 ? 11.368 9.485 -6.050 1.00 73.31 113 LEU A CA 1
ATOM 857 C C . LEU A 1 113 ? 10.834 10.297 -4.852 1.00 73.31 113 LEU A C 1
ATOM 859 O O . LEU A 1 113 ? 10.719 9.765 -3.747 1.00 73.31 113 LEU A O 1
ATOM 863 N N . GLY A 1 114 ? 10.454 11.562 -5.064 1.00 78.69 114 GLY A N 1
ATOM 864 C CA . GLY A 1 114 ? 9.869 12.426 -4.032 1.00 78.69 114 GLY A CA 1
ATOM 865 C C . GLY A 1 114 ? 8.498 11.950 -3.532 1.00 78.69 114 GLY A C 1
ATOM 866 O O . GLY A 1 114 ? 8.249 11.925 -2.321 1.00 78.69 114 GLY A O 1
ATOM 867 N N . LYS A 1 115 ? 7.619 11.508 -4.441 1.00 72.25 115 LYS A N 1
ATOM 868 C CA . LYS A 1 115 ? 6.327 10.886 -4.095 1.00 72.25 115 LYS A CA 1
ATOM 869 C C . LYS A 1 115 ? 6.528 9.624 -3.260 1.00 72.25 115 LYS A C 1
ATOM 871 O O . LYS A 1 115 ? 5.914 9.487 -2.201 1.00 72.25 115 LYS A O 1
ATOM 876 N N . LEU A 1 116 ? 7.460 8.767 -3.674 1.00 70.19 116 LEU A N 1
ATOM 877 C CA . LEU A 1 116 ? 7.776 7.527 -2.971 1.00 70.19 116 LEU A CA 1
ATOM 878 C C . LEU A 1 116 ? 8.274 7.770 -1.541 1.00 70.19 116 LEU A C 1
ATOM 880 O O . LEU A 1 116 ? 7.786 7.160 -0.584 1.00 70.19 116 LEU A O 1
ATOM 884 N N . ALA A 1 117 ? 9.208 8.711 -1.382 1.00 76.31 117 ALA A N 1
ATOM 885 C CA . ALA A 1 117 ? 9.737 9.101 -0.080 1.00 76.31 117 ALA A CA 1
ATOM 886 C C . ALA A 1 117 ? 8.636 9.659 0.837 1.00 76.31 117 ALA A C 1
ATOM 888 O O . ALA A 1 117 ? 8.597 9.338 2.026 1.00 76.31 117 ALA A O 1
ATOM 889 N N . THR A 1 118 ? 7.699 10.429 0.278 1.00 85.81 118 THR A N 1
ATOM 890 C CA . THR A 1 118 ? 6.577 11.013 1.024 1.00 85.81 118 THR A CA 1
ATOM 891 C C . THR A 1 118 ? 5.617 9.935 1.533 1.00 85.81 118 THR A C 1
ATOM 893 O O . THR A 1 118 ? 5.279 9.921 2.717 1.00 85.81 118 THR A O 1
ATOM 896 N N . ILE A 1 119 ? 5.216 8.986 0.679 1.00 77.00 119 ILE A N 1
ATOM 897 C CA . ILE A 1 119 ? 4.330 7.876 1.070 1.00 77.00 119 ILE A CA 1
ATOM 898 C C . ILE A 1 119 ? 4.995 7.008 2.149 1.00 77.00 119 ILE A C 1
ATOM 900 O O . ILE A 1 119 ? 4.357 6.641 3.140 1.00 77.00 119 ILE A O 1
ATOM 904 N N . SER A 1 120 ? 6.287 6.708 1.987 1.00 71.88 120 SER A N 1
ATOM 905 C CA . SER A 1 120 ? 7.061 5.933 2.964 1.00 71.88 120 SER A CA 1
ATOM 906 C C . SER A 1 120 ? 7.164 6.644 4.324 1.00 71.88 120 SER A C 1
ATOM 908 O O . SER A 1 120 ? 6.963 6.024 5.375 1.00 71.88 120 SER A O 1
ATOM 910 N N . ALA A 1 121 ? 7.381 7.964 4.326 1.00 79.19 121 ALA A N 1
ATOM 911 C CA . ALA A 1 121 ? 7.424 8.772 5.543 1.00 79.19 121 ALA A CA 1
ATOM 912 C C . ALA A 1 121 ? 6.072 8.793 6.277 1.00 79.19 121 ALA A C 1
ATOM 914 O O . ALA A 1 121 ? 6.031 8.566 7.488 1.00 79.19 121 ALA A O 1
ATOM 915 N N . ILE A 1 122 ? 4.960 8.988 5.552 1.00 81.69 122 ILE A N 1
ATOM 916 C CA . ILE A 1 122 ? 3.603 8.946 6.124 1.00 81.69 122 ILE A CA 1
ATOM 917 C C . ILE A 1 122 ? 3.334 7.579 6.759 1.00 81.69 122 ILE A C 1
ATOM 919 O O . ILE A 1 122 ? 2.856 7.511 7.893 1.00 81.69 122 ILE A O 1
ATOM 923 N N . ARG A 1 123 ? 3.683 6.486 6.066 1.00 75.88 123 ARG A N 1
ATOM 924 C CA . ARG A 1 123 ? 3.513 5.123 6.590 1.00 75.88 123 ARG A CA 1
ATOM 925 C C . ARG A 1 123 ? 4.284 4.924 7.888 1.00 75.88 123 ARG A C 1
ATOM 927 O O . ARG A 1 123 ? 3.725 4.427 8.860 1.00 75.88 123 ARG A O 1
ATOM 934 N N . THR A 1 124 ? 5.549 5.332 7.906 1.00 76.50 124 THR A N 1
ATOM 935 C CA . THR A 1 124 ? 6.417 5.205 9.082 1.00 76.50 124 THR A CA 1
ATOM 936 C C . THR A 1 124 ? 5.847 5.982 10.263 1.00 76.50 124 THR A C 1
ATOM 938 O O . THR A 1 124 ? 5.763 5.456 11.371 1.00 76.50 124 THR A O 1
ATOM 941 N N . PHE A 1 125 ? 5.386 7.209 10.019 1.00 79.81 125 PHE A N 1
ATOM 942 C CA . PHE A 1 125 ? 4.792 8.051 11.048 1.00 79.81 125 PHE A CA 1
ATOM 943 C C . PHE A 1 125 ? 3.493 7.459 11.618 1.00 79.81 125 PHE A C 1
ATOM 945 O O . PHE A 1 125 ? 3.338 7.386 12.837 1.00 79.81 125 PHE A O 1
ATOM 952 N N . LEU A 1 126 ? 2.578 6.994 10.757 1.00 76.62 126 LEU A N 1
ATOM 953 C CA . LEU A 1 126 ? 1.310 6.393 11.182 1.00 76.62 126 LEU A CA 1
ATOM 954 C C . LEU A 1 126 ? 1.520 5.084 11.947 1.00 76.62 126 LEU A C 1
ATOM 956 O O . LEU A 1 126 ? 0.951 4.925 13.027 1.00 76.62 126 LEU A O 1
ATOM 960 N N . ASN A 1 127 ? 2.357 4.173 11.434 1.00 74.06 127 ASN A N 1
ATOM 961 C CA . ASN A 1 127 ? 2.660 2.919 12.129 1.00 74.06 127 ASN A CA 1
ATOM 962 C C . ASN A 1 127 ? 3.310 3.178 13.491 1.00 74.06 127 ASN A C 1
ATOM 964 O O . ASN A 1 127 ? 2.935 2.540 14.472 1.00 74.06 127 ASN A O 1
ATOM 968 N N . PHE A 1 128 ? 4.227 4.145 13.575 1.00 81.50 128 PHE A N 1
ATOM 969 C CA . PHE A 1 128 ? 4.852 4.527 14.838 1.00 81.50 128 PHE A CA 1
ATOM 970 C C . PHE A 1 128 ? 3.825 5.030 15.865 1.00 81.50 128 PHE A C 1
ATOM 972 O O . PHE A 1 128 ? 3.854 4.623 17.028 1.00 81.50 128 PHE A O 1
ATOM 979 N N . PHE A 1 129 ? 2.892 5.891 15.446 1.00 83.75 129 PHE A N 1
ATOM 980 C CA . PHE A 1 129 ? 1.842 6.408 16.327 1.00 83.75 129 PHE A CA 1
ATOM 981 C C . PHE A 1 129 ? 0.861 5.322 16.780 1.00 83.75 129 PHE A C 1
ATOM 983 O O . PHE A 1 129 ? 0.547 5.252 17.968 1.00 83.7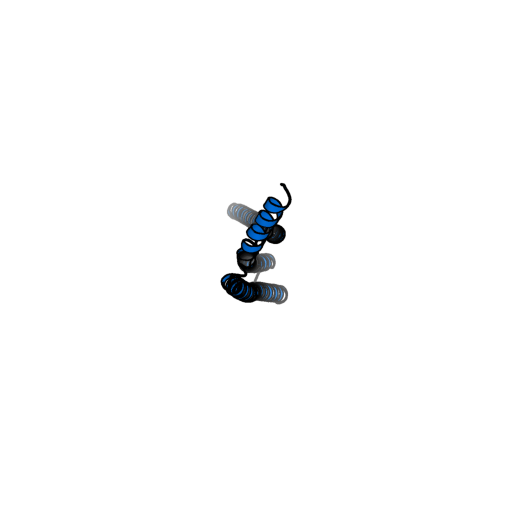5 129 PHE A O 1
ATOM 990 N N . LEU A 1 130 ? 0.425 4.453 15.865 1.00 75.81 130 LEU A N 1
ATOM 991 C CA . LEU A 1 130 ? -0.457 3.324 16.173 1.00 75.81 130 LEU A CA 1
ATOM 992 C C . LEU A 1 130 ? 0.192 2.359 17.169 1.00 75.81 130 LEU A C 1
ATOM 994 O O . LEU A 1 130 ? -0.426 1.987 18.165 1.00 75.81 130 LEU A O 1
ATOM 998 N N . GLU A 1 131 ? 1.453 1.984 16.944 1.00 75.00 131 GLU A N 1
ATOM 999 C CA . GLU A 1 131 ? 2.181 1.088 17.845 1.00 75.00 131 GLU A CA 1
ATOM 1000 C C . GLU A 1 131 ? 2.349 1.707 19.239 1.00 75.00 131 GLU A C 1
ATOM 1002 O O . GLU A 1 131 ? 2.222 1.020 20.258 1.00 75.00 131 GLU A O 1
ATOM 1007 N N . LYS A 1 132 ? 2.592 3.020 19.296 1.00 84.88 132 LYS A N 1
ATOM 1008 C CA . LYS A 1 132 ? 2.664 3.765 20.551 1.00 84.88 132 LYS A CA 1
ATOM 1009 C C . LYS A 1 132 ? 1.323 3.750 21.296 1.00 84.88 132 LYS A C 1
ATOM 1011 O O . LYS A 1 132 ? 1.315 3.394 22.473 1.00 84.88 132 LYS A O 1
ATOM 1016 N N . GLU A 1 133 ? 0.213 4.076 20.626 1.00 78.75 133 GLU A N 1
ATOM 1017 C CA . GLU A 1 133 ? -1.135 4.093 21.224 1.00 78.75 133 GLU A CA 1
ATOM 1018 C C . GLU A 1 133 ? -1.521 2.704 21.758 1.00 78.75 133 GLU A C 1
ATOM 1020 O O . GLU A 1 133 ? -1.971 2.571 22.896 1.00 78.75 133 GLU A O 1
ATOM 1025 N N . VAL A 1 134 ? -1.263 1.639 20.990 1.00 77.38 134 VAL A N 1
ATOM 1026 C CA . VAL A 1 134 ? -1.548 0.256 21.411 1.00 77.38 134 VAL A CA 1
ATOM 1027 C C . VAL A 1 134 ? -0.731 -0.142 22.643 1.00 77.38 134 VAL A C 1
ATOM 1029 O O . VAL A 1 134 ? -1.278 -0.733 23.579 1.00 77.38 134 VAL A O 1
ATOM 1032 N N . LYS A 1 135 ? 0.567 0.192 22.687 1.00 84.19 135 LYS A N 1
ATOM 1033 C CA . LYS A 1 135 ? 1.420 -0.089 23.857 1.00 84.19 135 LYS A CA 1
ATOM 1034 C C . LYS A 1 135 ? 0.947 0.656 25.101 1.00 84.19 135 LYS A C 1
ATOM 1036 O O . LYS A 1 135 ? 1.018 0.105 26.200 1.00 84.19 135 LYS A O 1
ATOM 1041 N N . GLU A 1 136 ? 0.480 1.886 24.942 1.00 87.75 136 GLU A N 1
ATOM 1042 C CA . GLU A 1 136 ? -0.032 2.700 26.042 1.00 87.75 136 GLU A CA 1
ATOM 1043 C C . GLU A 1 136 ? -1.329 2.114 26.614 1.00 87.75 136 GLU A C 1
ATOM 1045 O O . GLU A 1 136 ? -1.405 1.848 27.816 1.00 87.75 136 GLU A O 1
ATOM 1050 N N . LEU A 1 137 ? -2.280 1.752 25.748 1.00 80.31 137 LEU A N 1
ATOM 1051 C CA . LEU A 1 137 ? -3.520 1.075 26.142 1.00 80.31 137 LEU A CA 1
ATOM 1052 C C . LEU A 1 137 ? -3.261 -0.278 26.830 1.00 80.31 137 LEU A C 1
ATOM 1054 O O . LEU A 1 137 ? -3.917 -0.617 27.819 1.00 80.31 137 LEU A O 1
ATOM 1058 N N . ALA A 1 138 ? -2.287 -1.058 26.348 1.00 83.12 138 ALA A N 1
ATOM 1059 C CA . ALA A 1 138 ? -1.914 -2.333 26.962 1.00 83.12 138 ALA A CA 1
ATOM 1060 C C . ALA A 1 138 ? -1.327 -2.152 28.374 1.00 83.12 138 ALA A C 1
ATOM 1062 O O . ALA A 1 138 ? -1.668 -2.904 29.292 1.00 83.12 138 ALA A O 1
ATOM 1063 N N . ARG A 1 139 ? -0.477 -1.133 28.569 1.00 86.50 139 ARG A N 1
ATOM 1064 C CA . ARG A 1 139 ? 0.086 -0.790 29.886 1.00 86.50 139 ARG A CA 1
ATOM 1065 C C . ARG A 1 139 ? -0.997 -0.349 30.864 1.00 86.50 139 ARG A C 1
ATOM 1067 O O . ARG A 1 139 ? -0.985 -0.794 32.011 1.00 86.50 139 ARG A O 1
ATOM 1074 N N . GLU A 1 140 ? -1.947 0.471 30.418 1.00 86.31 140 GLU A N 1
ATOM 1075 C CA . GLU A 1 140 ? -3.053 0.929 31.262 1.00 86.31 140 GLU A CA 1
ATOM 1076 C C . GLU A 1 140 ? -3.947 -0.239 31.710 1.00 86.31 140 GLU A C 1
ATOM 1078 O O . GLU A 1 140 ? -4.289 -0.349 32.893 1.00 86.31 140 GLU A O 1
ATOM 1083 N N . LYS A 1 141 ? -4.269 -1.168 30.797 1.00 80.69 141 LYS A N 1
ATOM 1084 C CA . LYS A 1 141 ? -5.002 -2.396 31.144 1.00 80.69 141 LYS A CA 1
ATOM 1085 C C . LYS A 1 141 ? -4.250 -3.220 32.194 1.00 80.69 141 LYS A C 1
ATOM 1087 O O . LYS A 1 141 ? -4.859 -3.639 33.179 1.00 80.69 141 LYS A O 1
ATOM 1092 N N . LEU A 1 142 ? -2.937 -3.411 32.037 1.00 82.75 142 LEU A N 1
ATOM 1093 C CA . LEU A 1 142 ? -2.125 -4.184 32.984 1.00 82.75 142 LEU A CA 1
ATOM 1094 C C . LEU A 1 142 ? -2.084 -3.541 34.383 1.00 82.75 142 LEU A C 1
ATOM 1096 O O . LEU A 1 142 ? -2.230 -4.241 35.386 1.00 82.75 142 LEU A O 1
ATOM 1100 N N . ALA A 1 143 ? -1.954 -2.214 34.457 1.00 82.75 143 ALA A N 1
ATOM 1101 C CA . ALA A 1 143 ? -1.973 -1.477 35.721 1.00 82.75 143 ALA A CA 1
ATOM 1102 C C . ALA A 1 143 ? -3.321 -1.618 36.456 1.00 82.75 143 ALA A C 1
ATOM 1104 O O . ALA A 1 143 ? -3.349 -1.838 37.670 1.00 82.75 143 ALA A O 1
ATOM 1105 N N . LYS A 1 144 ? -4.447 -1.578 35.723 1.00 78.00 144 LYS A N 1
ATOM 1106 C CA . LYS A 1 144 ? -5.789 -1.813 36.291 1.00 78.00 144 LYS A CA 1
ATOM 1107 C C . LYS A 1 144 ? -5.950 -3.238 36.834 1.00 78.00 144 LYS A C 1
ATOM 1109 O O . LYS A 1 144 ? -6.545 -3.413 37.898 1.00 78.00 144 LYS A O 1
ATOM 1114 N N . PHE A 1 145 ? -5.400 -4.251 36.158 1.00 77.06 145 PHE A N 1
ATOM 1115 C CA . PHE A 1 145 ? -5.426 -5.638 36.644 1.00 77.06 145 PHE A CA 1
ATOM 1116 C C . PHE A 1 145 ? -4.619 -5.829 37.933 1.00 77.06 145 PHE A C 1
ATOM 1118 O O . PHE A 1 145 ? -5.101 -6.478 38.859 1.00 77.06 145 PHE A O 1
ATOM 1125 N N . GLN A 1 146 ? -3.431 -5.225 38.036 1.00 76.31 146 GLN A N 1
ATOM 1126 C CA . GLN A 1 146 ? -2.621 -5.303 39.258 1.00 76.31 146 GLN A CA 1
ATOM 1127 C C . GLN A 1 146 ? -3.300 -4.641 40.462 1.00 76.31 146 GLN A C 1
ATOM 1129 O O . GLN A 1 146 ? -3.188 -5.146 41.578 1.00 76.31 146 GLN A O 1
ATOM 1134 N N . HIS A 1 147 ? -4.030 -3.544 40.244 1.00 72.25 147 HIS A N 1
ATOM 1135 C CA . HIS A 1 147 ? -4.805 -2.899 41.304 1.00 72.25 147 HIS A CA 1
ATOM 1136 C C . HIS A 1 147 ? -5.984 -3.753 41.784 1.00 72.25 147 HIS A C 1
ATOM 1138 O O . HIS A 1 147 ? -6.231 -3.804 42.985 1.00 72.25 147 HIS A O 1
ATOM 1144 N N . ARG A 1 148 ? -6.672 -4.460 40.876 1.00 74.44 148 ARG A N 1
ATOM 1145 C CA . ARG A 1 148 ? -7.759 -5.391 41.232 1.00 74.44 148 ARG A CA 1
ATOM 1146 C C . ARG A 1 148 ? -7.274 -6.659 41.937 1.00 74.44 148 ARG A C 1
ATOM 1148 O O . ARG A 1 148 ? -8.037 -7.238 42.687 1.00 74.44 148 ARG A O 1
ATOM 1155 N N . ALA A 1 149 ? -6.035 -7.090 41.705 1.00 74.19 149 ALA A N 1
ATOM 1156 C CA . ALA A 1 149 ? -5.465 -8.270 42.362 1.00 74.19 149 ALA A CA 1
ATOM 1157 C C . ALA A 1 149 ? -4.946 -8.002 43.791 1.00 74.19 149 ALA A C 1
ATOM 1159 O O . ALA A 1 149 ? -4.581 -8.944 44.489 1.00 74.19 149 ALA A O 1
ATOM 1160 N N . LYS A 1 150 ? -4.858 -6.729 44.210 1.00 66.62 150 LYS A N 1
ATOM 1161 C CA . LYS A 1 150 ? -4.370 -6.306 45.537 1.00 66.62 150 LYS A CA 1
ATOM 1162 C C . LYS A 1 150 ? -5.469 -5.778 46.473 1.00 66.62 150 LYS A C 1
ATOM 1164 O O . LYS A 1 150 ? -5.142 -5.419 47.602 1.00 66.62 150 LYS A O 1
ATOM 1169 N N . GLN A 1 151 ? -6.712 -5.682 46.002 1.00 58.72 151 GLN A N 1
ATOM 1170 C CA . GLN A 1 151 ? -7.899 -5.383 46.816 1.00 58.72 151 GLN A CA 1
ATOM 1171 C C . GLN A 1 151 ? -8.648 -6.678 47.105 1.00 58.72 151 GLN A C 1
ATOM 1173 O O . GLN A 1 151 ? -9.178 -6.786 48.229 1.00 58.72 151 GLN A O 1
#

Foldseek 3Di:
DPVVVVVVVVVVVVVVPPDPPPPVVVVVVVVLVVLLVVLVVLLVVLLVVLVVLLVVLVVVLVVLVPPPDVPDDPVVSVLVSCVSNLVSNLVSLVSNLVSLVSNCVSPPDPVSVVVSVVSVVVNVVVVVVNVVVVVVVVVVVVVVVVVVVVD

InterPro domains:
  IPR012427 Protein of unknown function DUF1622 [PF07784] (58-134)
  IPR012427 Protein of unknown function DUF1622 [PTHR38468] (32-143)

pLDDT: mean 79.43, std 12.82, range [46.88, 98.31]

Organism: NCBI:txid2874699

Sequence (151 aa):
MSYLLSGIKIAIATSAETTTSSPLMGFNHLAEDFLLEIVALLKIAIESIALVILALAIIKAVQELIWRNRRMDREEKLAQVRLDLGIALALSLEFLLAADIVATAVAPSWDALGKLATISAIRTFLNFFLEKEVKELAREKLAKFQHRAKQ